Protein AF-A0A2X2C759-F1 (afdb_monomer_lite)

Structure (mmCIF, N/CA/C/O backbone):
data_AF-A0A2X2C759-F1
#
_entry.id   AF-A0A2X2C759-F1
#
loop_
_atom_site.group_PDB
_atom_site.id
_atom_site.type_symbol
_atom_site.label_atom_id
_atom_site.label_alt_id
_atom_site.label_comp_id
_atom_site.label_asym_id
_atom_site.label_entity_id
_atom_site.label_seq_id
_atom_site.pdbx_PDB_ins_code
_atom_site.Cartn_x
_atom_site.Cartn_y
_atom_site.Cartn_z
_atom_site.occupancy
_atom_site.B_iso_or_equiv
_atom_site.auth_seq_id
_atom_site.auth_comp_id
_atom_site.auth_asym_id
_atom_site.auth_atom_id
_atom_site.pdbx_PDB_model_num
ATOM 1 N N . MET A 1 1 ? 11.132 15.622 -4.913 1.00 52.97 1 MET A N 1
ATOM 2 C CA . MET A 1 1 ? 10.073 15.826 -5.925 1.00 52.97 1 MET A CA 1
ATOM 3 C C . MET A 1 1 ? 8.858 15.057 -5.421 1.00 52.97 1 MET A C 1
ATOM 5 O O . MET A 1 1 ? 8.949 13.840 -5.320 1.00 52.97 1 MET A O 1
ATOM 9 N N . ASP A 1 2 ? 7.791 15.738 -4.995 1.00 68.06 2 ASP A N 1
ATOM 10 C CA . ASP A 1 2 ? 6.623 15.113 -4.333 1.00 68.06 2 ASP A CA 1
ATOM 11 C C . ASP A 1 2 ? 5.688 14.339 -5.279 1.00 68.06 2 ASP A C 1
ATOM 13 O O . ASP A 1 2 ? 4.782 13.650 -4.819 1.00 68.06 2 ASP A O 1
ATOM 17 N N . TRP A 1 3 ? 5.975 14.370 -6.585 1.00 79.00 3 TRP A N 1
ATOM 18 C CA . TRP A 1 3 ? 5.183 13.762 -7.660 1.00 79.00 3 TRP A CA 1
ATOM 19 C C . TRP A 1 3 ? 4.705 12.326 -7.373 1.00 79.00 3 TRP A C 1
ATOM 21 O O . TRP A 1 3 ? 3.557 12.001 -7.659 1.00 79.00 3 TRP A O 1
ATOM 31 N N . TYR A 1 4 ? 5.547 11.481 -6.768 1.00 81.94 4 TYR A N 1
ATOM 32 C CA . TYR A 1 4 ? 5.190 10.102 -6.408 1.00 81.94 4 TYR A CA 1
ATOM 33 C C . TYR A 1 4 ? 4.025 10.045 -5.403 1.00 81.94 4 TYR A C 1
ATOM 35 O O . TYR A 1 4 ? 3.048 9.330 -5.620 1.00 81.94 4 TYR A O 1
ATOM 43 N N . ILE A 1 5 ? 4.108 10.831 -4.323 1.00 84.56 5 ILE A N 1
ATOM 44 C CA . ILE A 1 5 ? 3.090 10.873 -3.261 1.00 84.56 5 ILE A CA 1
ATOM 45 C C . ILE A 1 5 ? 1.797 11.491 -3.792 1.00 84.56 5 ILE A C 1
ATOM 47 O O . ILE A 1 5 ? 0.712 10.983 -3.499 1.00 84.56 5 ILE A O 1
ATOM 51 N N . ASP A 1 6 ? 1.915 12.535 -4.614 1.00 87.19 6 ASP A N 1
ATOM 52 C CA . ASP A 1 6 ? 0.768 13.216 -5.213 1.00 87.19 6 ASP A CA 1
ATOM 53 C C . ASP A 1 6 ? 0.022 12.299 -6.199 1.00 87.19 6 ASP A C 1
ATOM 55 O O . ASP A 1 6 ? -1.209 12.280 -6.212 1.00 87.19 6 ASP A O 1
ATOM 59 N N . LYS A 1 7 ? 0.743 11.479 -6.982 1.00 88.81 7 LYS A N 1
ATOM 60 C CA . LYS A 1 7 ? 0.151 10.480 -7.894 1.00 88.81 7 LYS A CA 1
ATOM 61 C C . LYS A 1 7 ? -0.680 9.452 -7.121 1.00 88.81 7 LYS A C 1
ATOM 63 O O . LYS A 1 7 ? -1.793 9.129 -7.533 1.00 88.81 7 LYS A O 1
ATOM 68 N N . ILE A 1 8 ? -0.179 8.985 -5.974 1.00 89.62 8 ILE A N 1
ATOM 69 C CA . ILE A 1 8 ? -0.908 8.062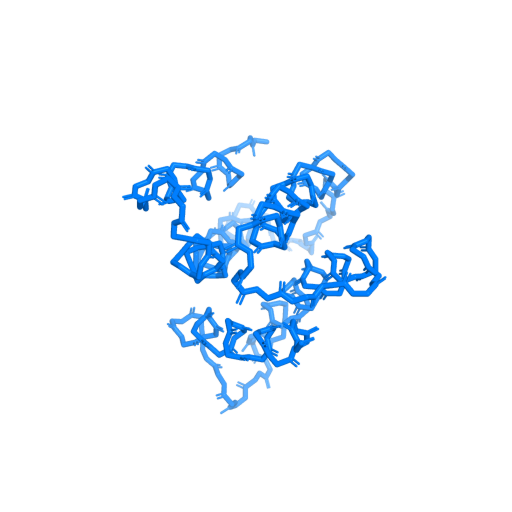 -5.090 1.00 89.62 8 ILE A CA 1
ATOM 70 C C . ILE A 1 8 ? -2.145 8.742 -4.492 1.00 89.62 8 ILE A C 1
ATOM 72 O O . ILE A 1 8 ? -3.229 8.157 -4.493 1.00 89.62 8 ILE A O 1
ATOM 76 N N . GLU A 1 9 ? -2.014 9.983 -4.019 1.00 89.00 9 GLU A N 1
ATOM 77 C CA . GLU A 1 9 ? -3.129 10.739 -3.438 1.00 89.00 9 GLU A CA 1
ATOM 78 C C . GLU A 1 9 ? -4.257 10.972 -4.449 1.00 89.00 9 GLU A C 1
ATOM 80 O O . GLU A 1 9 ? -5.420 10.704 -4.145 1.00 89.00 9 GLU A O 1
ATOM 85 N N . GLN A 1 10 ? -3.920 11.381 -5.673 1.00 90.56 10 GLN A N 1
ATOM 86 C CA . GLN A 1 10 ? -4.886 11.566 -6.760 1.00 90.56 10 GLN A CA 1
ATOM 87 C C . GLN A 1 10 ? -5.592 10.262 -7.128 1.00 90.56 10 GLN A C 1
ATOM 89 O O . GLN A 1 10 ? -6.811 10.240 -7.306 1.00 90.56 10 GLN A O 1
ATOM 94 N N . ALA A 1 11 ? -4.842 9.162 -7.203 1.00 90.94 11 ALA A N 1
ATOM 95 C CA . ALA A 1 11 ? -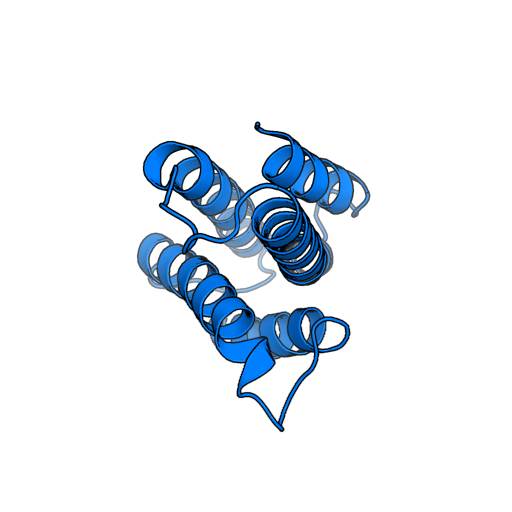5.410 7.865 -7.520 1.00 90.94 11 ALA A CA 1
ATOM 96 C C . ALA A 1 11 ? -6.418 7.432 -6.443 1.00 90.94 11 ALA A C 1
ATOM 98 O O . ALA A 1 11 ? -7.546 7.059 -6.765 1.00 90.94 11 ALA A O 1
ATOM 99 N N . MET A 1 12 ? -6.076 7.570 -5.160 1.00 91.69 12 MET A N 1
ATOM 100 C CA . MET A 1 12 ? -7.004 7.281 -4.060 1.00 91.69 12 MET A CA 1
ATOM 101 C C . MET A 1 12 ? -8.206 8.232 -4.011 1.00 91.69 12 MET A C 1
ATOM 103 O O . MET A 1 12 ? -9.291 7.820 -3.600 1.00 91.69 12 MET A O 1
ATOM 107 N N . ALA A 1 13 ? -8.036 9.493 -4.417 1.00 90.12 13 ALA A N 1
ATOM 108 C CA . ALA A 1 13 ? -9.118 10.475 -4.474 1.00 90.12 13 ALA A CA 1
ATOM 109 C C . ALA A 1 13 ? -10.179 10.136 -5.537 1.00 90.12 13 ALA A C 1
ATOM 111 O O . ALA A 1 13 ? -11.310 10.606 -5.434 1.00 90.12 13 ALA A O 1
ATOM 112 N N . SER A 1 14 ? -9.843 9.296 -6.523 1.00 90.56 14 SER A N 1
ATOM 113 C CA . SER A 1 14 ? -10.807 8.782 -7.506 1.00 90.56 14 SER A CA 1
ATOM 114 C C . SER A 1 14 ? -11.739 7.696 -6.945 1.00 90.56 14 SER A C 1
ATOM 116 O O . SER A 1 14 ? -12.787 7.418 -7.529 1.00 90.56 14 SER A O 1
ATOM 118 N N . CYS A 1 15 ? -11.390 7.089 -5.804 1.00 92.56 15 CYS A N 1
ATOM 119 C CA . CYS A 1 15 ? -12.228 6.102 -5.131 1.00 92.56 15 CYS A CA 1
ATOM 120 C C . CYS A 1 15 ? -13.391 6.770 -4.381 1.00 92.56 15 CYS A C 1
ATOM 122 O O . CYS A 1 15 ? -13.301 7.917 -3.937 1.00 92.56 15 CYS A O 1
ATOM 124 N N . GLN A 1 16 ? -14.472 6.020 -4.145 1.00 90.88 16 GLN A N 1
ATOM 125 C CA . GLN A 1 16 ? -15.548 6.486 -3.268 1.00 90.88 16 GLN A CA 1
ATOM 126 C C . GLN A 1 16 ? -15.010 6.817 -1.865 1.00 90.88 16 GLN A C 1
ATOM 128 O O . GLN A 1 16 ? -14.118 6.146 -1.342 1.00 90.88 16 GLN A O 1
ATOM 133 N N . ILE A 1 17 ? -15.576 7.849 -1.226 1.00 86.56 17 ILE A N 1
ATOM 134 C CA . ILE A 1 17 ? -15.054 8.418 0.030 1.00 86.56 17 ILE A CA 1
ATOM 135 C C . ILE A 1 17 ? -14.902 7.360 1.136 1.00 86.56 17 ILE A C 1
ATOM 137 O O . ILE A 1 17 ? -13.921 7.404 1.877 1.00 86.56 17 ILE A O 1
ATOM 141 N N . GLN A 1 18 ? -15.824 6.402 1.225 1.00 90.19 18 GLN A N 1
ATOM 142 C CA . GLN A 1 18 ? -15.824 5.353 2.252 1.00 90.19 18 GLN A CA 1
ATOM 143 C C . GLN A 1 18 ? -15.375 3.981 1.730 1.00 90.19 18 GLN A C 1
ATOM 145 O O . GLN A 1 18 ? -15.407 3.003 2.472 1.00 90.19 18 GLN A O 1
ATOM 150 N N . ASP A 1 19 ? -14.927 3.882 0.475 1.00 93.94 19 ASP A N 1
ATOM 151 C CA . ASP A 1 19 ? -14.408 2.623 -0.060 1.00 93.94 19 ASP A CA 1
ATOM 152 C C . ASP A 1 19 ? -12.923 2.467 0.289 1.00 93.94 19 ASP A C 1
ATOM 154 O O . ASP A 1 19 ? -12.015 2.683 -0.518 1.00 93.94 19 ASP A O 1
ATOM 158 N N . PHE A 1 20 ? -12.668 2.123 1.553 1.00 94.50 20 PHE A N 1
ATOM 159 C CA . PHE A 1 20 ? -11.311 1.937 2.067 1.00 94.50 20 PHE A CA 1
ATOM 160 C C . PHE A 1 20 ? -10.602 0.750 1.412 1.00 94.50 20 PHE A C 1
ATOM 162 O O . PHE A 1 20 ? -9.383 0.784 1.245 1.00 94.50 20 PHE A O 1
ATOM 169 N N . ARG A 1 21 ? -11.351 -0.268 0.966 1.00 95.31 21 ARG A N 1
ATOM 170 C CA . ARG A 1 21 ? -10.797 -1.408 0.224 1.00 95.31 21 ARG A CA 1
ATOM 171 C C . ARG A 1 21 ? -10.250 -0.958 -1.125 1.00 95.31 21 ARG A C 1
ATOM 173 O O . ARG A 1 21 ? -9.109 -1.301 -1.436 1.00 95.31 21 ARG A O 1
ATOM 180 N N . ALA A 1 22 ? -11.012 -0.165 -1.879 1.00 95.31 22 ALA A N 1
ATOM 181 C CA . ALA A 1 22 ? -10.545 0.407 -3.137 1.00 95.31 22 ALA A CA 1
ATOM 182 C C . ALA A 1 22 ? -9.370 1.364 -2.923 1.00 95.31 22 ALA A C 1
ATOM 184 O O . ALA A 1 22 ? -8.386 1.278 -3.651 1.00 95.31 22 ALA A O 1
ATOM 185 N N . LYS A 1 23 ? -9.411 2.208 -1.884 1.00 96.31 23 LYS A N 1
ATOM 186 C CA . LYS A 1 23 ? -8.299 3.115 -1.553 1.00 96.31 23 LYS A CA 1
ATOM 187 C C . LYS A 1 23 ? -7.005 2.368 -1.241 1.00 96.31 23 LYS A C 1
ATOM 189 O O . LYS A 1 23 ? -5.965 2.732 -1.776 1.00 96.31 23 LYS A O 1
ATOM 194 N N . LEU A 1 24 ? -7.058 1.307 -0.432 1.00 96.44 24 LEU A N 1
ATOM 195 C CA . LEU A 1 24 ? -5.878 0.492 -0.127 1.00 96.44 24 LEU A CA 1
ATOM 196 C C . LEU A 1 24 ? -5.354 -0.236 -1.373 1.00 96.44 24 LEU A C 1
ATOM 198 O O . LEU A 1 24 ? -4.144 -0.273 -1.593 1.00 96.44 24 LEU A O 1
ATOM 202 N N . LYS A 1 25 ? -6.248 -0.775 -2.212 1.00 96.56 25 LYS A N 1
ATOM 203 C CA . LYS A 1 25 ? -5.869 -1.383 -3.496 1.00 96.56 25 LYS A CA 1
ATOM 204 C C . LYS A 1 25 ? -5.150 -0.373 -4.385 1.00 96.56 25 LYS A C 1
ATOM 206 O O . LYS A 1 25 ? -4.059 -0.651 -4.874 1.00 96.56 25 LYS A O 1
ATOM 211 N N . GLN A 1 26 ? -5.735 0.811 -4.538 1.00 96.19 26 GLN A N 1
ATOM 212 C CA . GLN A 1 26 ? -5.176 1.871 -5.361 1.00 96.19 26 GLN A CA 1
ATOM 213 C C . GLN A 1 26 ? -3.844 2.379 -4.809 1.00 96.19 26 GLN A C 1
ATOM 215 O O . GLN A 1 26 ? -2.932 2.653 -5.588 1.00 96.19 26 GLN A O 1
ATOM 220 N N . TRP A 1 27 ? -3.709 2.454 -3.483 1.00 96.50 27 TRP A N 1
ATOM 221 C CA . TRP A 1 27 ? -2.445 2.768 -2.828 1.00 96.50 27 TRP A CA 1
ATOM 222 C C . TRP A 1 27 ? -1.369 1.743 -3.199 1.00 96.50 27 TRP A C 1
ATOM 224 O O . TRP A 1 27 ? -0.301 2.142 -3.652 1.00 96.50 27 TRP A O 1
ATOM 234 N N . CYS A 1 28 ? -1.655 0.438 -3.110 1.00 96.56 28 CYS A N 1
ATOM 235 C CA . CYS A 1 28 ? -0.691 -0.614 -3.456 1.00 96.56 28 CYS A CA 1
ATOM 236 C C . CYS A 1 28 ? -0.276 -0.549 -4.933 1.00 96.56 28 CYS A C 1
ATOM 238 O O . CYS A 1 28 ? 0.911 -0.530 -5.250 1.00 96.56 28 CYS A O 1
ATOM 240 N N . GLU A 1 29 ? -1.250 -0.491 -5.841 1.00 95.75 29 GLU A N 1
ATOM 241 C CA . GLU A 1 29 ? -0.999 -0.503 -7.286 1.00 95.75 29 GLU A CA 1
ATOM 242 C C . GLU A 1 29 ? -0.257 0.751 -7.751 1.00 95.75 29 GLU A C 1
ATOM 244 O O . GLU A 1 29 ? 0.734 0.656 -8.476 1.00 95.75 29 GLU A O 1
ATOM 249 N N . THR A 1 30 ? -0.687 1.926 -7.292 1.00 94.62 30 THR A N 1
ATOM 250 C CA . THR A 1 30 ? -0.071 3.193 -7.706 1.00 94.62 30 THR A CA 1
ATOM 251 C C . THR A 1 30 ? 1.321 3.357 -7.106 1.00 94.62 30 THR A C 1
ATOM 253 O O . THR A 1 30 ? 2.204 3.867 -7.791 1.00 94.62 30 THR A O 1
ATOM 256 N N . SER A 1 31 ? 1.540 2.895 -5.868 1.00 92.94 31 SER A N 1
ATOM 257 C CA . SER A 1 31 ? 2.858 2.948 -5.224 1.00 92.94 31 SER A CA 1
ATOM 258 C C . SER A 1 31 ? 3.884 2.108 -5.975 1.00 92.94 31 SER A C 1
ATOM 260 O O . SER A 1 31 ? 4.959 2.607 -6.284 1.00 92.94 31 SER A O 1
ATOM 262 N N . VAL A 1 32 ? 3.539 0.873 -6.357 1.00 93.75 32 VAL A N 1
ATOM 263 C CA . VAL A 1 32 ? 4.442 0.017 -7.144 1.00 93.75 32 VAL A CA 1
ATOM 264 C C . VAL A 1 32 ? 4.797 0.679 -8.473 1.00 93.75 32 VAL A C 1
ATOM 266 O O . VAL A 1 32 ? 5.975 0.847 -8.775 1.00 93.75 32 VAL A O 1
ATOM 269 N N . ILE A 1 33 ? 3.794 1.115 -9.242 1.00 92.50 33 ILE A N 1
ATOM 270 C CA . ILE A 1 33 ? 4.013 1.741 -10.555 1.00 92.50 33 ILE A CA 1
ATOM 271 C C . ILE A 1 33 ? 4.890 2.989 -10.421 1.00 92.50 33 ILE A C 1
ATOM 273 O O . ILE A 1 33 ? 5.875 3.147 -11.135 1.00 92.50 33 ILE A O 1
ATOM 277 N N . ALA A 1 34 ? 4.545 3.880 -9.494 1.00 90.00 34 ALA A N 1
ATOM 278 C CA . ALA A 1 34 ? 5.240 5.148 -9.344 1.00 90.00 34 ALA A CA 1
ATOM 279 C C . ALA A 1 34 ? 6.658 4.979 -8.770 1.00 90.00 34 ALA A C 1
ATOM 281 O O . ALA A 1 34 ? 7.523 5.808 -9.053 1.00 90.00 34 ALA A O 1
ATOM 282 N N . TYR A 1 35 ? 6.915 3.928 -7.984 1.00 88.56 35 TYR A N 1
ATOM 283 C CA . TYR A 1 35 ? 8.256 3.629 -7.487 1.00 88.56 35 TYR A CA 1
ATOM 284 C C . TYR A 1 35 ? 9.145 3.019 -8.571 1.00 88.56 35 TYR A C 1
ATOM 286 O O . TYR A 1 35 ? 10.277 3.468 -8.727 1.00 88.56 35 TYR A O 1
ATOM 294 N N . VAL A 1 36 ? 8.616 2.089 -9.373 1.00 88.69 36 VAL A N 1
ATOM 295 C CA . VAL A 1 36 ? 9.332 1.520 -10.527 1.00 88.69 36 VAL A CA 1
ATOM 296 C C . VAL A 1 36 ? 9.681 2.613 -11.538 1.00 88.69 36 VAL A C 1
ATOM 298 O O . VAL A 1 36 ? 10.842 2.746 -11.906 1.00 88.69 36 VAL A O 1
ATOM 301 N N . GLU A 1 37 ? 8.726 3.480 -11.900 1.00 88.06 37 GLU A N 1
ATOM 302 C CA . GLU A 1 37 ? 8.990 4.634 -12.781 1.00 88.06 37 GLU A CA 1
ATOM 303 C C . GLU A 1 37 ? 10.095 5.544 -12.209 1.00 88.06 37 GLU A C 1
ATOM 305 O O . GLU A 1 37 ? 10.939 6.062 -12.938 1.00 88.06 37 GLU A O 1
ATOM 310 N N . LYS A 1 38 ? 10.115 5.741 -10.885 1.00 83.31 38 LYS A N 1
ATOM 311 C CA . LYS A 1 38 ? 11.143 6.545 -10.214 1.00 83.31 38 LYS A CA 1
ATOM 312 C C . LYS A 1 38 ? 12.519 5.871 -10.245 1.00 83.31 38 LYS A C 1
ATOM 314 O O . LYS A 1 38 ? 13.507 6.588 -10.399 1.00 83.31 38 LYS A O 1
ATOM 319 N N . GLN A 1 39 ? 12.587 4.550 -10.077 1.00 81.00 39 GLN A N 1
ATOM 320 C CA . GLN A 1 39 ? 13.828 3.777 -10.190 1.00 81.00 39 GLN A CA 1
ATOM 321 C C . GLN A 1 39 ? 14.375 3.838 -11.616 1.00 81.00 39 GLN A C 1
ATOM 323 O O . GLN A 1 39 ? 15.506 4.270 -11.798 1.00 81.00 39 GLN A O 1
ATOM 328 N N . GLU A 1 40 ? 13.545 3.566 -12.627 1.00 80.94 40 GLU A N 1
ATOM 329 C CA . GLU A 1 40 ? 13.945 3.643 -14.039 1.00 80.94 40 GLU A CA 1
ATOM 330 C C . GLU A 1 40 ? 14.481 5.034 -14.413 1.00 80.94 40 GLU A C 1
ATOM 332 O O . GLU A 1 40 ? 15.533 5.160 -15.041 1.00 80.94 40 GLU A O 1
ATOM 337 N N . LEU A 1 41 ? 13.795 6.102 -13.986 1.00 79.25 41 LEU A N 1
ATOM 338 C CA . LEU A 1 41 ? 14.262 7.475 -14.201 1.00 79.25 41 LEU A CA 1
ATOM 339 C C . LEU A 1 41 ? 15.588 7.755 -13.491 1.00 79.25 41 LEU A C 1
ATOM 341 O O . LEU A 1 41 ? 16.426 8.482 -14.025 1.00 79.25 41 LEU A O 1
ATOM 345 N N . HIS A 1 42 ? 15.774 7.216 -12.286 1.00 72.75 42 HIS A N 1
ATOM 346 C CA . HIS A 1 42 ? 17.026 7.363 -11.562 1.00 72.75 42 HIS A CA 1
ATOM 347 C C . HIS A 1 42 ? 18.161 6.645 -12.285 1.00 72.75 42 HIS A C 1
ATOM 349 O O . HIS A 1 42 ? 19.187 7.273 -12.508 1.00 72.75 42 HIS A O 1
ATOM 355 N N . ASP A 1 43 ? 17.968 5.399 -12.710 1.00 71.50 43 ASP A N 1
ATOM 356 C CA . ASP A 1 43 ? 18.994 4.603 -13.393 1.00 71.50 43 ASP A CA 1
ATOM 357 C C . ASP A 1 43 ? 19.380 5.203 -14.753 1.00 71.50 43 ASP A C 1
ATOM 359 O O . ASP A 1 43 ? 20.554 5.217 -15.127 1.00 71.50 43 ASP A O 1
ATOM 363 N N . MET A 1 44 ? 18.415 5.787 -15.478 1.00 70.94 44 MET A N 1
ATOM 364 C CA . MET A 1 44 ? 18.684 6.530 -16.718 1.00 70.94 44 MET A CA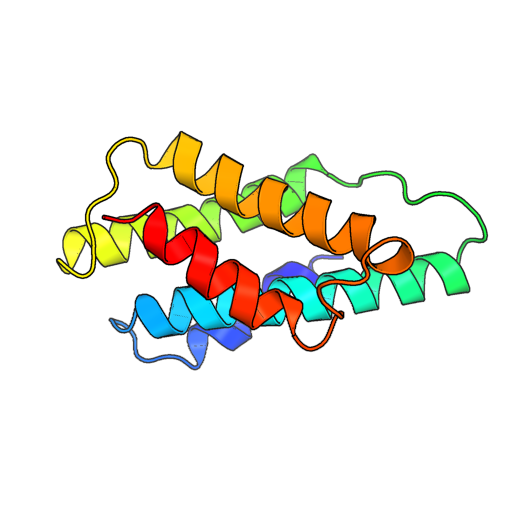 1
ATOM 365 C C . MET A 1 44 ? 19.493 7.815 -16.483 1.00 70.94 44 MET A C 1
ATOM 367 O O . MET A 1 44 ? 20.326 8.180 -17.314 1.00 70.94 44 MET A O 1
ATOM 371 N N . LEU A 1 45 ? 19.233 8.532 -15.384 1.00 70.75 45 LEU A N 1
ATOM 372 C CA . LEU A 1 45 ? 19.879 9.816 -15.075 1.00 70.75 45 LEU A CA 1
ATOM 373 C C . LEU A 1 45 ? 21.205 9.652 -14.320 1.00 70.75 45 LEU A C 1
ATOM 375 O O . LEU A 1 45 ? 22.110 10.475 -14.465 1.00 70.75 45 LEU A O 1
ATOM 379 N N . PHE A 1 46 ? 21.332 8.594 -13.529 1.00 60.81 46 PHE A N 1
ATOM 380 C CA . PHE A 1 46 ? 22.431 8.342 -12.614 1.00 60.81 46 PHE A CA 1
ATOM 381 C C . PHE A 1 46 ? 22.800 6.860 -12.684 1.00 60.81 46 PHE A C 1
ATOM 383 O O . PHE A 1 46 ? 22.071 6.000 -12.214 1.00 60.81 46 PHE A O 1
ATOM 390 N N . HIS A 1 47 ? 23.993 6.555 -13.197 1.00 60.47 47 HIS A N 1
ATOM 391 C CA . HIS A 1 47 ? 24.550 5.193 -13.205 1.00 60.47 47 HIS A CA 1
ATOM 392 C C . HIS A 1 47 ? 25.020 4.738 -11.794 1.00 60.47 47 HIS A C 1
ATOM 394 O O . HIS A 1 47 ? 26.009 4.017 -11.666 1.00 60.47 47 HIS A O 1
ATOM 400 N N . GLN A 1 48 ? 24.389 5.221 -10.716 1.00 51.69 48 GLN A N 1
ATOM 401 C CA . GLN A 1 48 ? 24.738 4.937 -9.318 1.00 51.69 48 GLN A CA 1
ATOM 402 C C . GLN A 1 48 ? 23.517 4.456 -8.530 1.00 51.69 48 GLN A C 1
ATOM 404 O O . GLN A 1 48 ? 22.385 4.778 -8.864 1.00 51.69 48 GLN A O 1
ATOM 409 N N . VAL A 1 49 ? 23.772 3.709 -7.453 1.00 53.03 49 VAL A N 1
ATOM 410 C CA . VAL A 1 49 ? 22.755 3.153 -6.549 1.00 53.03 49 VAL A CA 1
ATOM 411 C C . VAL A 1 49 ? 21.933 4.277 -5.905 1.00 53.03 49 VAL A C 1
ATOM 413 O O . VAL A 1 49 ? 22.482 5.235 -5.360 1.00 53.03 49 VAL A O 1
ATOM 416 N N . PHE A 1 50 ? 20.609 4.143 -5.967 1.00 55.53 50 PHE A N 1
ATOM 417 C CA . PHE A 1 50 ? 19.614 5.073 -5.432 1.00 55.53 50 PHE A CA 1
ATOM 418 C C . PHE A 1 50 ? 19.853 5.405 -3.942 1.00 55.53 50 PHE A C 1
ATOM 420 O O . PHE A 1 50 ? 19.609 4.583 -3.059 1.00 55.53 50 PHE A O 1
ATOM 427 N N . HIS A 1 51 ? 20.304 6.630 -3.635 1.00 51.62 51 HIS A N 1
ATOM 428 C CA . HIS A 1 51 ? 20.436 7.116 -2.254 1.00 51.62 51 HIS A CA 1
ATOM 429 C C . HIS A 1 51 ? 19.129 7.761 -1.762 1.00 51.62 51 HIS A C 1
ATOM 431 O O . HIS A 1 51 ? 18.608 8.721 -2.334 1.00 51.62 51 HIS A O 1
ATOM 437 N N . GLN A 1 52 ? 18.598 7.213 -0.665 1.00 53.28 52 GLN A N 1
ATOM 438 C CA . GLN A 1 52 ? 17.307 7.555 -0.074 1.00 53.28 52 GLN A CA 1
ATOM 439 C C . GLN A 1 52 ? 17.202 9.036 0.333 1.00 53.28 52 GLN A C 1
ATOM 441 O O . GLN A 1 52 ? 17.755 9.475 1.337 1.00 53.28 52 GLN A O 1
ATOM 446 N N . SER A 1 53 ? 16.328 9.779 -0.346 1.00 51.84 53 SER A N 1
ATOM 447 C CA . SER A 1 53 ? 15.674 10.987 0.194 1.00 51.84 53 SER A CA 1
ATOM 448 C C . SER A 1 53 ? 14.572 10.616 1.214 1.00 51.84 53 SER A C 1
ATOM 450 O O . SER A 1 53 ? 13.482 11.187 1.210 1.00 51.84 53 SER A O 1
ATOM 452 N N . GLY A 1 54 ? 14.845 9.603 2.050 1.00 55.34 54 GLY A N 1
ATOM 453 C CA . GLY A 1 54 ? 13.858 8.712 2.677 1.00 55.34 54 GLY A CA 1
ATOM 454 C C . GLY A 1 54 ? 12.850 9.400 3.593 1.00 55.34 54 GLY A C 1
ATOM 455 O O . GLY A 1 54 ? 11.650 9.216 3.424 1.00 55.34 54 GLY A O 1
ATOM 456 N N . ASN A 1 55 ? 13.306 10.277 4.488 1.00 62.25 55 ASN A N 1
ATOM 457 C CA . ASN A 1 55 ? 12.495 10.655 5.651 1.00 62.25 55 ASN A CA 1
ATOM 458 C C . ASN A 1 55 ? 11.197 11.423 5.342 1.00 62.25 55 ASN A C 1
ATOM 460 O O . ASN A 1 55 ? 10.200 11.218 6.024 1.00 62.25 55 ASN A O 1
ATOM 464 N N . ILE A 1 56 ? 11.155 12.321 4.350 1.00 72.06 56 ILE A N 1
ATOM 465 C CA . ILE A 1 56 ? 9.937 13.126 4.110 1.00 72.06 56 ILE A CA 1
ATOM 466 C C . ILE A 1 56 ? 8.893 12.329 3.321 1.00 72.06 56 ILE A C 1
ATOM 468 O O . ILE A 1 56 ? 7.709 12.360 3.656 1.00 72.06 56 ILE A O 1
ATOM 472 N N . HIS A 1 57 ? 9.318 11.608 2.283 1.00 77.12 57 HIS A N 1
ATOM 473 C CA . HIS A 1 57 ? 8.409 10.829 1.439 1.00 77.12 57 HIS A CA 1
ATOM 474 C C . HIS A 1 57 ? 7.825 9.632 2.193 1.00 77.12 57 HIS A C 1
ATOM 476 O O . HIS A 1 57 ? 6.626 9.377 2.089 1.00 77.12 57 HIS A O 1
ATOM 482 N N . GLU A 1 58 ? 8.646 8.975 3.009 1.00 85.06 58 GLU A N 1
ATOM 483 C CA . GLU A 1 58 ? 8.224 7.912 3.917 1.00 85.06 58 GLU A CA 1
ATOM 484 C C . GLU A 1 58 ? 7.162 8.393 4.899 1.00 85.06 58 GLU A C 1
ATOM 486 O O . GLU A 1 58 ? 6.069 7.834 4.946 1.00 85.06 58 GLU A O 1
ATOM 491 N N . ASN A 1 59 ? 7.423 9.499 5.603 1.00 87.19 59 ASN A N 1
ATOM 492 C CA . ASN A 1 59 ? 6.465 10.056 6.554 1.00 87.19 59 ASN A CA 1
ATOM 493 C C . ASN A 1 59 ? 5.111 10.372 5.899 1.00 87.19 59 ASN A C 1
ATOM 495 O O . ASN A 1 59 ? 4.064 10.100 6.486 1.00 87.19 59 ASN A O 1
ATOM 499 N N . ARG A 1 60 ? 5.100 10.911 4.671 1.00 89.31 60 ARG A N 1
ATOM 500 C CA . ARG A 1 60 ? 3.845 11.194 3.950 1.00 89.31 60 ARG A CA 1
ATOM 501 C C . ARG A 1 60 ? 3.123 9.915 3.517 1.00 89.31 60 ARG A C 1
ATOM 503 O O . ARG A 1 60 ? 1.900 9.854 3.633 1.00 89.31 60 ARG A O 1
ATOM 510 N N . ALA A 1 61 ? 3.84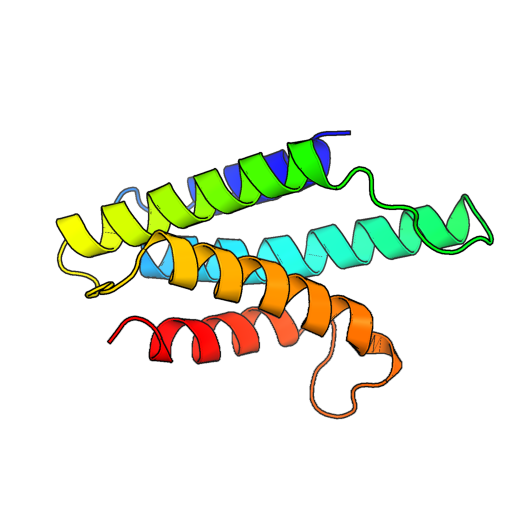6 8.892 3.067 1.00 90.19 61 ALA A N 1
ATOM 511 C CA . ALA A 1 61 ? 3.259 7.600 2.709 1.00 90.19 61 ALA A CA 1
ATOM 512 C C . ALA A 1 61 ? 2.664 6.881 3.934 1.00 90.19 61 ALA A C 1
ATOM 514 O O . ALA A 1 61 ? 1.536 6.388 3.878 1.00 90.19 61 ALA A O 1
ATOM 515 N N . LEU A 1 62 ? 3.368 6.900 5.070 1.00 93.06 62 LEU A N 1
ATOM 516 C CA . LEU A 1 62 ? 2.872 6.371 6.343 1.00 93.06 62 LEU A CA 1
ATOM 517 C C . LEU A 1 62 ? 1.618 7.120 6.813 1.00 93.06 62 LEU A C 1
ATOM 519 O O . LEU A 1 62 ? 0.649 6.490 7.230 1.00 93.06 62 LEU A O 1
ATOM 523 N N . GLN A 1 63 ? 1.576 8.448 6.668 1.00 93.25 63 GLN A N 1
ATOM 524 C CA . GLN A 1 63 ? 0.372 9.238 6.956 1.00 93.25 63 GLN A CA 1
ATOM 525 C C . GLN A 1 63 ? -0.811 8.870 6.046 1.00 93.25 63 GLN A C 1
ATOM 527 O O . GLN A 1 63 ? -1.952 8.830 6.513 1.00 93.25 63 GLN A O 1
ATOM 532 N N . GLN A 1 64 ? -0.577 8.603 4.755 1.00 93.25 64 GLN A N 1
ATOM 533 C CA . GLN A 1 64 ? -1.625 8.129 3.841 1.00 93.25 64 GLN A CA 1
ATOM 534 C C . GLN A 1 64 ? -2.176 6.773 4.292 1.00 93.25 64 GLN A C 1
ATOM 536 O O . GLN A 1 64 ? -3.392 6.626 4.426 1.00 93.25 64 GLN A O 1
ATOM 541 N N . LEU A 1 65 ? -1.298 5.813 4.592 1.00 95.31 65 LEU A N 1
ATOM 542 C CA . LEU A 1 65 ? -1.691 4.500 5.103 1.00 95.31 65 LEU A CA 1
ATOM 543 C C . LEU A 1 65 ? -2.476 4.613 6.408 1.00 95.31 65 LEU A C 1
ATOM 545 O O . LEU A 1 65 ? -3.545 4.019 6.527 1.00 95.31 65 LEU A O 1
ATOM 549 N N . GLN A 1 66 ? -2.011 5.438 7.346 1.00 95.31 66 GLN A N 1
ATOM 550 C CA . GLN A 1 66 ? -2.685 5.644 8.622 1.00 95.31 66 GLN A CA 1
ATOM 551 C C . GLN A 1 66 ? -4.115 6.159 8.425 1.00 95.31 66 GLN A C 1
ATOM 553 O O . GLN A 1 66 ? -5.046 5.620 9.024 1.00 95.31 66 GLN A O 1
ATOM 558 N N . LYS A 1 67 ? -4.322 7.128 7.521 1.00 94.69 67 LYS A N 1
ATOM 559 C CA . LYS A 1 67 ? -5.666 7.622 7.169 1.00 94.69 67 LYS A CA 1
ATOM 560 C C . LYS A 1 67 ? -6.562 6.520 6.598 1.00 94.69 67 LYS A C 1
ATOM 562 O O . LYS A 1 67 ? -7.735 6.447 6.959 1.00 94.69 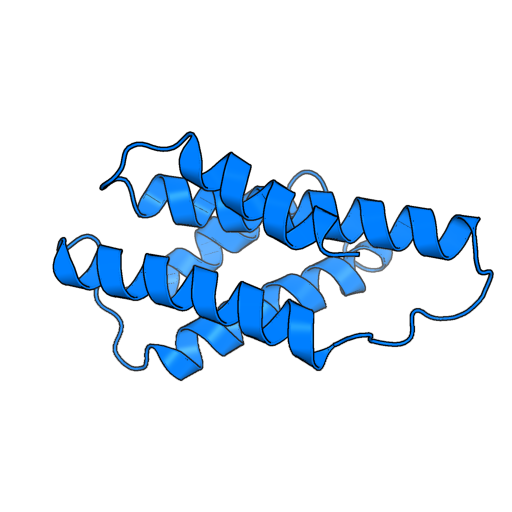67 LYS A O 1
ATOM 567 N N . ILE A 1 68 ? -6.032 5.666 5.719 1.00 95.12 68 ILE A N 1
ATOM 568 C CA . ILE A 1 68 ? -6.792 4.557 5.119 1.00 95.12 68 ILE A CA 1
ATOM 569 C C . ILE A 1 68 ? -7.166 3.529 6.189 1.00 95.12 68 ILE A C 1
ATOM 571 O O . ILE A 1 68 ? -8.337 3.171 6.310 1.00 95.12 68 ILE A O 1
ATOM 575 N N . LEU A 1 69 ? -6.189 3.065 6.974 1.00 95.38 69 LEU A N 1
ATOM 576 C CA . LEU A 1 69 ? -6.385 1.999 7.956 1.00 95.38 69 LEU A CA 1
ATOM 577 C C . LEU A 1 69 ? -7.298 2.432 9.104 1.00 95.38 69 LEU A C 1
ATOM 579 O O . LEU A 1 69 ? -8.198 1.675 9.480 1.00 95.38 69 LEU A O 1
ATOM 583 N N . MET A 1 70 ? -7.114 3.646 9.630 1.00 95.12 70 MET A N 1
ATOM 584 C CA . MET A 1 70 ? -7.981 4.184 10.681 1.00 95.12 70 MET A CA 1
ATOM 585 C C . MET A 1 70 ? -9.391 4.438 10.155 1.00 95.12 70 MET A C 1
ATOM 587 O O . MET A 1 70 ? -10.350 3.981 10.771 1.00 95.12 70 MET A O 1
ATOM 591 N N . GLY A 1 71 ? -9.528 5.051 8.974 1.00 94.62 71 GLY A N 1
ATOM 592 C CA . GLY A 1 71 ? -10.838 5.280 8.369 1.00 94.62 71 GLY A CA 1
ATOM 593 C C . GLY A 1 71 ? -11.598 3.977 8.098 1.00 94.62 71 GLY A C 1
ATOM 594 O O . GLY A 1 71 ? -12.787 3.880 8.402 1.00 94.62 71 GLY A O 1
ATOM 595 N N . GLY A 1 72 ? -10.913 2.935 7.618 1.00 94.25 72 GLY A N 1
ATOM 596 C CA . GLY A 1 72 ? -11.508 1.608 7.453 1.00 94.25 72 GLY A CA 1
ATOM 597 C C . GLY A 1 72 ? -11.912 0.960 8.779 1.00 94.25 72 GLY A C 1
ATOM 598 O O . GLY A 1 72 ? -12.964 0.327 8.841 1.00 94.25 72 GLY A O 1
ATOM 599 N N . THR A 1 73 ? -11.146 1.178 9.852 1.00 94.44 73 THR A N 1
ATOM 600 C CA . THR A 1 73 ? -11.497 0.703 11.202 1.00 94.44 73 THR A CA 1
ATOM 601 C C . THR A 1 73 ? -12.750 1.407 11.732 1.00 94.44 73 THR A C 1
ATOM 603 O O . THR A 1 73 ? -13.694 0.751 12.172 1.00 94.44 73 THR A O 1
ATOM 606 N N . GLU A 1 74 ? -12.819 2.735 11.617 1.00 94.25 74 GLU A N 1
ATOM 607 C CA . GLU A 1 74 ? -13.977 3.543 12.035 1.00 94.25 74 GLU A CA 1
ATOM 608 C C . GLU A 1 74 ? -15.254 3.175 11.265 1.00 94.25 74 GLU A C 1
ATOM 610 O O . GLU A 1 74 ? -16.349 3.152 11.829 1.00 94.25 74 GLU A O 1
ATOM 615 N N . ASN A 1 75 ? -15.113 2.817 9.985 1.00 93.94 75 ASN A N 1
ATOM 616 C CA . ASN A 1 75 ? -16.216 2.412 9.110 1.00 93.94 75 ASN A CA 1
ATOM 617 C C . ASN A 1 75 ? -16.451 0.890 9.097 1.00 93.94 75 ASN A C 1
ATOM 619 O O . ASN A 1 75 ? -17.144 0.386 8.214 1.00 93.94 75 ASN A O 1
ATOM 623 N N . LYS A 1 76 ? -15.886 0.145 10.060 1.00 93.00 76 LYS A N 1
ATOM 624 C CA . LYS A 1 76 ? -16.077 -1.312 10.227 1.00 93.00 76 LYS A CA 1
ATOM 625 C C . LYS A 1 76 ? -15.721 -2.140 8.983 1.00 93.00 76 LYS A C 1
ATOM 627 O O . LYS A 1 76 ? -16.277 -3.212 8.758 1.00 93.00 76 LYS A O 1
ATOM 632 N N . THR A 1 77 ? -14.801 -1.642 8.159 1.00 94.50 77 THR A N 1
ATOM 633 C CA . THR A 1 77 ? -14.286 -2.353 6.980 1.00 94.50 77 THR A CA 1
ATOM 634 C C . THR A 1 77 ? -13.340 -3.483 7.388 1.00 94.50 77 THR A C 1
ATOM 636 O O . THR A 1 77 ? -13.336 -4.532 6.742 1.00 94.50 77 THR A O 1
ATOM 639 N N . TRP A 1 78 ? -12.556 -3.259 8.442 1.00 94.44 78 TRP A N 1
ATOM 640 C CA . TRP A 1 78 ? -11.573 -4.174 9.029 1.00 94.44 78 TRP A CA 1
ATOM 641 C C . TRP A 1 78 ? -11.279 -3.780 10.481 1.00 94.44 78 TRP A C 1
ATOM 643 O O . TRP A 1 78 ? -11.728 -2.724 10.934 1.00 94.44 78 TRP A O 1
ATOM 653 N N . GLN A 1 79 ? -10.486 -4.586 11.186 1.00 92.00 79 GLN A N 1
ATOM 654 C CA . GLN A 1 79 ? -9.921 -4.244 12.487 1.00 92.00 79 GLN A CA 1
ATOM 655 C C . GLN A 1 79 ? -8.390 -4.188 12.399 1.00 92.00 79 GLN A C 1
ATOM 657 O O . GLN A 1 79 ? -7.755 -5.040 11.790 1.00 92.00 79 GLN A O 1
ATOM 662 N N . VAL A 1 80 ? -7.779 -3.165 13.005 1.00 91.50 80 VAL A N 1
ATOM 663 C CA . VAL A 1 80 ? -6.314 -3.039 13.072 1.00 91.50 80 VAL A CA 1
ATOM 664 C C . VAL A 1 80 ? -5.872 -2.949 14.525 1.00 91.50 80 VAL A C 1
ATOM 666 O O . VAL A 1 80 ? -6.193 -1.986 15.217 1.00 91.50 80 VAL A O 1
ATOM 669 N N . LEU A 1 81 ? -5.140 -3.963 14.996 1.00 84.75 81 LEU A N 1
ATOM 670 C CA . LEU A 1 81 ? -4.705 -4.055 16.394 1.00 84.75 81 LEU A CA 1
ATOM 671 C C . LEU A 1 81 ? -3.513 -3.144 16.720 1.00 84.75 81 LEU A C 1
ATOM 673 O O . LEU A 1 81 ? -3.470 -2.568 17.804 1.00 84.75 81 LEU A O 1
ATOM 677 N N . GLN A 1 82 ? -2.545 -3.016 15.807 1.00 92.31 82 GLN A N 1
ATOM 678 C CA . GLN A 1 82 ? -1.377 -2.139 15.965 1.00 92.31 82 GLN A CA 1
ATOM 679 C C . GLN A 1 82 ? -1.225 -1.214 14.744 1.00 92.31 82 GLN A C 1
ATOM 681 O O . GLN A 1 82 ? -0.393 -1.486 13.881 1.00 92.31 82 GLN A O 1
ATOM 686 N N . PRO A 1 83 ? -2.004 -0.116 14.651 1.00 91.00 83 PRO A N 1
ATOM 687 C CA . PRO A 1 83 ? -2.078 0.711 13.442 1.00 91.00 83 PRO A CA 1
ATOM 6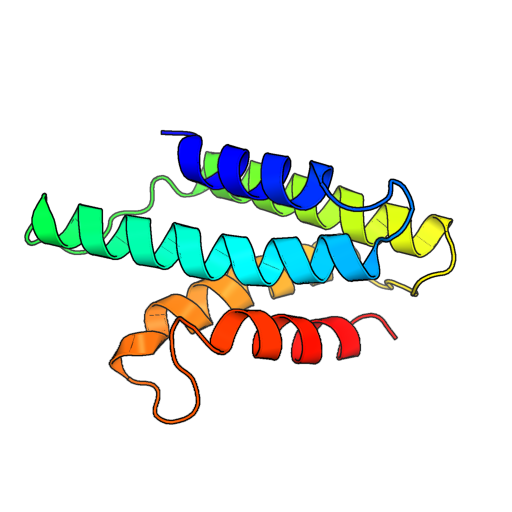88 C C . PRO A 1 83 ? -0.732 1.217 12.925 1.00 91.00 83 PRO A C 1
ATOM 690 O O . PRO A 1 83 ? -0.485 1.163 11.723 1.00 91.00 83 PRO A O 1
ATOM 693 N N . GLU A 1 84 ? 0.144 1.672 13.819 1.00 91.81 84 GLU A N 1
ATOM 694 C CA . GLU A 1 84 ? 1.476 2.165 13.461 1.00 91.81 84 GLU A CA 1
ATOM 695 C C . GLU A 1 84 ? 2.345 1.052 12.866 1.00 91.81 84 GLU A C 1
ATOM 697 O O . GLU A 1 84 ? 2.819 1.177 11.740 1.00 91.81 84 GLU A O 1
ATOM 702 N N . LEU A 1 85 ? 2.466 -0.080 13.569 1.00 93.81 85 LEU A N 1
ATOM 703 C CA . LEU A 1 85 ? 3.218 -1.239 13.092 1.00 93.81 85 LEU A CA 1
ATOM 704 C C . LEU A 1 85 ? 2.674 -1.751 11.753 1.00 93.81 85 LEU A C 1
ATOM 706 O O . LEU A 1 85 ? 3.451 -2.039 10.848 1.00 93.81 85 LEU A O 1
ATOM 710 N N . THR A 1 86 ? 1.351 -1.835 11.597 1.00 95.19 86 THR A N 1
ATOM 711 C CA . THR A 1 86 ? 0.730 -2.275 10.343 1.00 95.19 86 THR A CA 1
ATOM 712 C C . THR A 1 86 ? 1.042 -1.316 9.191 1.00 95.19 86 THR A C 1
ATOM 714 O O . THR A 1 86 ? 1.360 -1.784 8.100 1.00 95.19 86 THR A O 1
ATOM 717 N N . CYS A 1 87 ? 1.024 0.005 9.411 1.00 95.38 87 CYS A N 1
ATOM 718 C CA . CYS A 1 87 ? 1.434 0.977 8.387 1.00 95.38 87 CYS A CA 1
ATOM 719 C C . CYS A 1 87 ? 2.904 0.790 7.990 1.00 95.38 87 CYS A C 1
ATOM 721 O O . CYS A 1 87 ? 3.211 0.728 6.801 1.00 95.38 87 CYS A O 1
ATOM 723 N N . THR A 1 88 ? 3.792 0.645 8.976 1.00 93.56 88 THR A N 1
ATOM 724 C CA . THR A 1 88 ? 5.229 0.412 8.774 1.00 93.56 88 THR A CA 1
ATOM 725 C C . THR A 1 88 ? 5.483 -0.869 7.977 1.00 93.56 88 THR A C 1
ATOM 727 O O . THR A 1 88 ? 6.232 -0.853 7.001 1.00 93.56 88 THR A O 1
ATOM 730 N N . LEU A 1 89 ? 4.808 -1.970 8.325 1.00 94.44 89 LEU A N 1
ATOM 731 C CA . LEU A 1 89 ? 4.914 -3.245 7.608 1.00 94.44 89 LEU A CA 1
ATOM 732 C C . LEU A 1 89 ? 4.427 -3.140 6.160 1.00 94.44 89 LEU A C 1
ATOM 734 O O . LEU A 1 89 ? 5.091 -3.649 5.260 1.00 94.44 89 LEU A O 1
ATOM 738 N N . ILE A 1 90 ? 3.296 -2.469 5.923 1.00 95.56 90 ILE A N 1
ATOM 739 C CA . ILE A 1 90 ? 2.751 -2.278 4.572 1.00 95.56 90 ILE A CA 1
ATOM 740 C C . ILE A 1 90 ? 3.705 -1.434 3.719 1.00 95.56 90 ILE A C 1
ATOM 742 O O . ILE A 1 90 ? 4.024 -1.812 2.591 1.00 95.56 90 ILE A O 1
ATOM 746 N N . TYR A 1 91 ? 4.185 -0.312 4.258 1.00 94.25 91 TYR A N 1
ATOM 747 C CA . TYR A 1 91 ? 5.085 0.589 3.544 1.00 94.25 91 TYR A CA 1
ATOM 748 C C . TYR A 1 91 ? 6.411 -0.089 3.193 1.00 94.25 91 TYR A C 1
ATOM 750 O O . TYR A 1 91 ? 6.746 -0.211 2.014 1.00 94.25 91 TYR A O 1
ATOM 758 N N . HIS A 1 92 ? 7.146 -0.588 4.189 1.00 93.06 92 HIS A N 1
ATOM 759 C CA . HIS A 1 92 ? 8.450 -1.198 3.930 1.00 93.06 92 HIS A CA 1
ATOM 760 C C . HIS A 1 92 ? 8.340 -2.529 3.190 1.00 93.06 92 HIS A C 1
ATOM 762 O O . HIS A 1 92 ? 9.210 -2.832 2.380 1.00 93.06 92 HIS A O 1
ATOM 768 N N . GLY A 1 93 ? 7.272 -3.301 3.414 1.00 94.50 93 GLY A N 1
ATOM 769 C CA . GLY A 1 93 ? 7.007 -4.522 2.655 1.00 94.50 93 GLY A CA 1
ATOM 770 C C . GLY A 1 93 ? 6.809 -4.241 1.166 1.00 94.50 93 GLY A C 1
ATOM 771 O O . GLY A 1 93 ? 7.358 -4.956 0.333 1.00 94.50 93 GLY A O 1
ATOM 772 N N . MET A 1 94 ? 6.088 -3.167 0.825 1.00 94.19 94 MET A N 1
ATOM 773 C CA . MET A 1 94 ? 5.946 -2.719 -0.562 1.00 94.19 94 MET A CA 1
ATOM 774 C C . MET A 1 94 ? 7.299 -2.309 -1.155 1.00 94.19 94 MET A C 1
ATOM 776 O O . MET A 1 94 ? 7.666 -2.834 -2.202 1.00 94.19 94 MET A O 1
ATOM 780 N N . HIS A 1 95 ? 8.067 -1.455 -0.469 1.00 91.00 95 HIS A N 1
ATOM 781 C CA . HIS A 1 95 ? 9.394 -1.029 -0.936 1.00 91.00 95 HIS A CA 1
ATOM 782 C C . HIS A 1 95 ? 10.338 -2.209 -1.176 1.00 91.00 95 HIS A C 1
ATOM 784 O O . HIS A 1 95 ? 10.869 -2.352 -2.272 1.00 91.00 95 HIS A O 1
ATOM 790 N N . ALA A 1 96 ? 10.480 -3.095 -0.188 1.00 91.31 96 ALA A N 1
ATOM 791 C CA . ALA A 1 96 ? 11.350 -4.260 -0.295 1.00 91.31 96 ALA A CA 1
ATOM 792 C C . ALA A 1 96 ? 10.928 -5.201 -1.436 1.00 91.31 96 ALA A C 1
ATOM 794 O O . ALA A 1 96 ? 11.778 -5.772 -2.115 1.00 91.31 96 ALA A O 1
ATOM 795 N N . ALA A 1 97 ? 9.622 -5.359 -1.677 1.00 94.50 97 ALA A N 1
ATOM 796 C CA . ALA A 1 97 ? 9.137 -6.185 -2.777 1.00 94.50 97 ALA A CA 1
ATOM 797 C C . ALA A 1 97 ? 9.441 -5.570 -4.151 1.00 94.50 97 ALA A C 1
ATOM 799 O O . ALA A 1 97 ? 9.767 -6.317 -5.077 1.00 94.50 97 ALA A O 1
ATOM 800 N N . VAL A 1 98 ? 9.351 -4.239 -4.276 1.00 92.38 98 VAL A N 1
ATOM 801 C CA . VAL A 1 98 ? 9.711 -3.510 -5.500 1.00 92.38 98 VAL A CA 1
ATOM 802 C C . VAL A 1 98 ? 11.218 -3.579 -5.751 1.00 92.38 98 VAL A C 1
ATOM 804 O O . VAL A 1 98 ? 11.621 -3.934 -6.853 1.00 92.38 98 VAL A O 1
ATOM 807 N N . ASP A 1 99 ? 12.044 -3.362 -4.725 1.00 89.00 99 ASP A N 1
ATOM 808 C CA . ASP A 1 99 ? 13.508 -3.487 -4.819 1.00 89.00 99 ASP A CA 1
ATOM 809 C C . ASP A 1 99 ? 13.951 -4.900 -5.244 1.00 89.00 99 ASP A C 1
ATOM 811 O O . ASP A 1 99 ? 14.985 -5.076 -5.880 1.00 89.00 99 ASP A O 1
ATOM 815 N N . ASN A 1 100 ? 13.150 -5.921 -4.933 1.00 92.25 100 ASN A N 1
ATOM 816 C CA . ASN A 1 100 ? 13.418 -7.309 -5.300 1.00 92.25 100 ASN A CA 1
ATOM 817 C C . ASN A 1 100 ? 12.864 -7.710 -6.688 1.00 92.25 100 ASN A C 1
ATOM 819 O O . ASN A 1 100 ? 12.945 -8.881 -7.060 1.00 92.25 100 ASN A O 1
ATOM 823 N N . LEU A 1 101 ? 12.288 -6.785 -7.471 1.00 91.94 101 LEU A N 1
ATOM 824 C CA . LEU A 1 101 ? 11.685 -7.099 -8.777 1.00 91.94 101 LEU A CA 1
ATOM 825 C C . LEU A 1 101 ? 12.660 -7.764 -9.753 1.00 91.94 101 LEU A C 1
ATOM 827 O O . LEU A 1 101 ? 12.274 -8.716 -10.423 1.00 91.94 101 LEU A O 1
ATOM 831 N N . GLU A 1 102 ? 13.913 -7.308 -9.807 1.00 88.19 102 GLU A N 1
ATOM 832 C CA . GLU A 1 102 ? 14.930 -7.854 -10.722 1.00 88.19 102 GLU A CA 1
ATOM 833 C C . GLU A 1 102 ? 15.313 -9.307 -10.407 1.00 88.19 102 GLU A C 1
ATOM 835 O O . GLU A 1 102 ? 15.793 -10.039 -11.274 1.00 88.19 102 GLU A O 1
ATOM 840 N N . HIS A 1 103 ? 15.086 -9.737 -9.166 1.00 92.31 103 HIS A N 1
ATOM 841 C CA . HIS A 1 103 ? 15.428 -11.070 -8.676 1.00 92.31 103 HIS A CA 1
ATOM 842 C C . HIS A 1 103 ? 14.208 -11.988 -8.534 1.00 92.31 103 HIS A C 1
ATOM 844 O O . HIS A 1 103 ? 14.361 -13.194 -8.324 1.00 92.31 103 HIS A O 1
ATOM 850 N N . SER A 1 104 ? 12.996 -11.440 -8.625 1.00 92.62 104 SER A N 1
ATOM 851 C CA . SER A 1 104 ? 11.766 -12.198 -8.432 1.00 92.62 104 SER A CA 1
ATOM 852 C C . SER A 1 104 ? 11.414 -13.033 -9.661 1.00 92.62 104 SER A C 1
ATOM 854 O O . SER A 1 104 ? 11.484 -12.577 -10.799 1.00 92.62 104 SER A O 1
ATOM 856 N N . THR A 1 105 ? 10.961 -14.263 -9.419 1.00 94.00 105 THR A N 1
ATOM 857 C CA . THR A 1 105 ? 10.305 -15.110 -10.433 1.00 94.00 105 THR A CA 1
ATOM 858 C C . THR A 1 105 ? 8.802 -15.259 -10.179 1.00 94.00 105 THR A C 1
ATOM 860 O O . THR A 1 105 ? 8.094 -15.865 -10.981 1.00 94.00 105 THR A O 1
ATOM 863 N N . GLU A 1 106 ? 8.302 -14.696 -9.075 1.00 94.38 106 GLU A N 1
ATOM 864 C CA . GLU A 1 106 ? 6.927 -14.881 -8.597 1.00 94.38 106 GLU A CA 1
ATOM 865 C C . GLU A 1 106 ? 5.989 -13.745 -9.018 1.00 94.38 106 GLU A C 1
ATOM 867 O O . GLU A 1 106 ? 4.773 -13.928 -9.089 1.00 94.38 106 GLU A O 1
ATOM 872 N N . TYR A 1 107 ? 6.537 -12.558 -9.278 1.00 95.62 107 TYR A N 1
ATOM 873 C CA . TYR A 1 107 ? 5.766 -11.356 -9.571 1.00 95.62 107 TYR A CA 1
ATOM 874 C C . TYR A 1 107 ? 6.543 -10.393 -10.469 1.00 95.62 107 TYR A C 1
ATOM 876 O O . TYR A 1 107 ? 7.765 -10.428 -10.553 1.00 95.62 107 TYR A O 1
ATOM 884 N N . THR A 1 108 ? 5.807 -9.501 -11.121 1.00 94.94 108 THR A N 1
ATOM 885 C CA . THR A 1 108 ? 6.321 -8.437 -11.994 1.00 94.94 108 THR A CA 1
ATOM 886 C C . THR A 1 108 ? 5.824 -7.079 -11.510 1.00 94.94 108 THR A C 1
ATOM 888 O O . THR A 1 108 ? 4.890 -7.013 -10.706 1.00 94.94 108 THR A O 1
ATOM 891 N N . SER A 1 109 ? 6.363 -5.979 -12.041 1.00 92.56 109 SER A N 1
ATOM 892 C CA . SER A 1 109 ? 5.897 -4.626 -11.696 1.00 92.56 109 SER A CA 1
ATOM 893 C C . SER A 1 109 ? 4.401 -4.418 -11.980 1.00 92.56 109 SER A C 1
ATOM 895 O O . SER A 1 109 ? 3.734 -3.676 -11.264 1.00 92.56 109 SER A O 1
ATOM 897 N N . GLN A 1 110 ? 3.833 -5.129 -12.959 1.00 92.81 110 GLN A N 1
ATOM 898 C CA . GLN A 1 110 ? 2.407 -5.055 -13.304 1.00 92.81 110 GLN A CA 1
ATOM 899 C C . GLN A 1 110 ? 1.507 -5.883 -12.375 1.00 92.81 110 GLN A C 1
ATOM 901 O O . GLN A 1 110 ? 0.322 -5.585 -12.244 1.00 92.81 110 GLN A O 1
ATOM 906 N N . THR A 1 111 ? 2.034 -6.937 -11.748 1.00 95.94 111 THR A N 1
ATOM 907 C CA . THR A 1 111 ? 1.242 -7.876 -10.926 1.00 95.94 111 THR A CA 1
ATOM 908 C C . THR A 1 111 ? 1.435 -7.664 -9.427 1.00 95.94 111 THR A C 1
ATOM 910 O O . THR A 1 111 ? 0.529 -7.958 -8.641 1.00 95.94 111 THR A O 1
ATOM 913 N N . LEU A 1 112 ? 2.576 -7.098 -9.026 1.00 96.69 112 LEU A N 1
ATOM 914 C CA . LEU A 1 112 ? 2.971 -6.923 -7.633 1.00 96.69 112 LEU A CA 1
ATOM 915 C C . LEU A 1 112 ? 1.960 -6.096 -6.830 1.00 96.69 112 LEU A C 1
ATOM 917 O O . LEU A 1 112 ? 1.598 -6.497 -5.730 1.00 96.69 112 LEU A O 1
ATOM 921 N N . GLY A 1 113 ? 1.433 -4.998 -7.379 1.00 96.44 113 GLY A N 1
ATOM 922 C CA . GLY A 1 113 ? 0.464 -4.154 -6.666 1.00 96.44 113 GLY A CA 1
ATOM 923 C C . GLY A 1 113 ? -0.787 -4.914 -6.206 1.00 96.44 113 GLY A C 1
ATOM 924 O O . GLY A 1 113 ? -1.209 -4.797 -5.053 1.00 96.44 113 GLY A O 1
ATOM 925 N N . ALA A 1 114 ? -1.341 -5.762 -7.076 1.00 96.44 114 ALA A N 1
ATOM 926 C CA . ALA A 1 114 ? -2.504 -6.586 -6.751 1.00 96.44 114 ALA A CA 1
ATOM 927 C C . ALA A 1 114 ? -2.172 -7.701 -5.743 1.00 96.44 114 ALA A C 1
ATOM 929 O O . ALA A 1 114 ? -3.009 -8.048 -4.906 1.00 96.44 114 ALA A O 1
ATOM 930 N N . LEU A 1 115 ? -0.960 -8.263 -5.807 1.00 96.94 115 LEU A N 1
ATOM 931 C CA . LEU A 1 115 ? -0.487 -9.273 -4.856 1.00 96.94 115 LEU A CA 1
ATOM 932 C C . LEU A 1 115 ? -0.262 -8.674 -3.466 1.00 96.94 115 LEU A C 1
ATOM 934 O O . LEU A 1 115 ? -0.752 -9.234 -2.487 1.00 96.94 115 LEU A O 1
ATOM 938 N N . LEU A 1 116 ? 0.391 -7.514 -3.385 1.00 96.75 116 LEU A N 1
ATOM 939 C CA . LEU A 1 116 ? 0.579 -6.771 -2.139 1.00 96.75 116 LEU A CA 1
ATOM 940 C C . LEU A 1 116 ? -0.759 -6.439 -1.491 1.00 96.75 116 LEU A C 1
ATOM 942 O O . LEU A 1 116 ? -0.937 -6.707 -0.308 1.00 96.75 116 LEU A O 1
ATOM 946 N N . TYR A 1 117 ? -1.731 -5.951 -2.267 1.00 96.94 117 TYR A N 1
ATOM 947 C CA . TYR A 1 117 ? -3.075 -5.703 -1.749 1.00 96.94 117 TYR A CA 1
ATOM 948 C C . TYR A 1 117 ? -3.676 -6.956 -1.097 1.00 96.94 117 TYR A C 1
ATOM 950 O O . TYR A 1 117 ? -4.145 -6.894 0.039 1.00 96.94 117 TYR A O 1
ATOM 958 N N . ARG A 1 118 ? -3.613 -8.112 -1.775 1.00 95.50 118 ARG A N 1
ATOM 959 C CA . ARG A 1 118 ? -4.109 -9.380 -1.216 1.00 95.50 118 ARG A CA 1
ATOM 960 C C . ARG A 1 118 ? -3.392 -9.737 0.085 1.00 95.50 118 ARG A C 1
ATOM 962 O O . ARG A 1 118 ? -4.072 -10.014 1.068 1.00 95.50 118 ARG A O 1
ATOM 969 N N . GLN A 1 119 ? -2.062 -9.685 0.110 1.00 94.69 119 GLN A N 1
ATOM 970 C CA . GLN A 1 119 ? -1.273 -10.017 1.302 1.00 94.69 119 GLN A CA 1
ATOM 971 C C . GLN A 1 119 ? -1.576 -9.068 2.466 1.00 94.69 119 GLN A C 1
ATOM 973 O O . GLN A 1 119 ? -1.866 -9.503 3.576 1.00 94.69 119 GLN A O 1
ATOM 978 N N . PHE A 1 120 ? -1.607 -7.762 2.214 1.00 94.25 120 PHE A N 1
ATOM 979 C CA . PHE A 1 120 ? -1.863 -6.774 3.255 1.00 94.25 120 PHE A CA 1
ATOM 980 C C . PHE A 1 120 ? -3.283 -6.846 3.797 1.00 94.25 120 PHE A C 1
ATOM 982 O O . PHE A 1 120 ? -3.469 -6.678 4.996 1.00 94.25 120 PHE A O 1
ATOM 989 N N . THR A 1 121 ? -4.285 -7.178 2.979 1.00 93.25 121 THR A N 1
ATOM 990 C CA . THR A 1 121 ? -5.645 -7.384 3.503 1.00 93.25 121 THR A CA 1
ATOM 991 C C . THR A 1 121 ? -5.757 -8.558 4.475 1.00 93.25 121 THR A C 1
ATOM 993 O O . THR A 1 121 ? -6.643 -8.533 5.324 1.00 93.25 121 THR A O 1
ATOM 996 N N . GLN A 1 122 ? -4.856 -9.546 4.417 1.00 91.44 122 GLN A N 1
ATOM 997 C CA . GLN A 1 122 ? -4.814 -10.636 5.402 1.00 91.44 122 GLN A CA 1
ATOM 998 C C . GLN A 1 122 ? -4.307 -10.168 6.775 1.00 91.44 122 GLN A C 1
ATOM 1000 O O . GLN A 1 122 ? -4.625 -10.793 7.780 1.00 91.44 122 GLN A O 1
ATOM 1005 N N . LEU A 1 123 ? -3.564 -9.055 6.830 1.00 87.06 123 LEU A N 1
ATOM 1006 C CA . LEU A 1 123 ? -3.084 -8.441 8.076 1.00 87.06 123 LEU A CA 1
ATOM 1007 C C . LEU A 1 123 ? -4.153 -7.586 8.780 1.00 87.06 123 LEU A C 1
ATOM 1009 O O . LEU A 1 123 ? -3.930 -7.141 9.903 1.00 87.06 123 LEU A O 1
ATOM 1013 N N . LEU A 1 124 ? -5.282 -7.319 8.116 1.00 88.75 124 LEU A N 1
ATOM 1014 C CA . LEU A 1 124 ? -6.349 -6.421 8.579 1.00 88.75 124 LEU A CA 1
ATOM 1015 C C . LEU A 1 124 ? -7.576 -7.197 9.097 1.00 88.75 124 LEU A C 1
ATOM 1017 O O . LEU A 1 124 ? -8.705 -6.730 8.964 1.00 88.75 124 LEU A O 1
ATOM 1021 N N . SER A 1 125 ? -7.369 -8.413 9.607 1.00 68.56 125 SER A N 1
ATOM 1022 C CA . SER A 1 125 ? -8.422 -9.308 10.110 1.00 68.56 125 SER A CA 1
ATOM 1023 C C . SER A 1 125 ? -9.251 -8.683 11.229 1.00 68.56 125 SER A C 1
ATOM 1025 O O . SER A 1 125 ? -8.629 -8.304 12.248 1.00 68.56 125 SER A O 1
#

Organism: Proteus mirabilis (NCBI:txid584)

pLDDT: mean 87.56, std 11.86, range [51.62, 96.94]

Sequence (125 aa):
MDWYIDKIEQAMASCQIQDFRAKLKQWCETSVIAYVEKQELHDMLFHQVFHQSGNIHENRALQQLQKILMGGTENKTWQVLQPELTCTLIYHGMHAAVDNLEHSTEYTSQTLGALLYRQFTQLLS

Foldseek 3Di:
DCVLLVQLVVQLVPDDPLPLLSNLLSNLLSNLVSVLVVVVVCVVVPVDDDDDPPDPNVVSQLVSQLCSLVSCCVVVVFAAPDSSVLSVCLSVVSVVVSVCQVVDPPDHSNRRSVVSSVVSVVNRD

Secondary structure (DSSP, 8-state):
-THHHHHHHHHHHTS-TT-HHHHHHHHHHHHHHHHHHHHHHHHHH-SS-----HHHHHHHHHHHHHHHHHHHHHTTS---SSHHHHHHHHHHHHHHHHHTGGG-SS--HHHHHHHHHHHHHHTT-

Radius of gyration: 14.48 Å; chains: 1; bounding box: 41×31×33 Å